Protein AF-A0A7V3RYH8-F1 (afdb_monomer_lite)

pLDDT: mean 81.58, std 12.78, range [50.75, 93.88]

Structure (mmCIF, N/CA/C/O backbone):
data_AF-A0A7V3RYH8-F1
#
_entry.id   AF-A0A7V3RYH8-F1
#
loop_
_atom_site.group_PDB
_atom_site.id
_atom_site.type_symbol
_atom_site.label_atom_id
_atom_site.label_alt_id
_atom_site.label_comp_id
_atom_site.label_asym_id
_atom_site.label_entity_id
_atom_site.label_seq_id
_atom_site.pdbx_PDB_ins_code
_atom_site.Cartn_x
_atom_site.Cartn_y
_atom_site.Cartn_z
_atom_site.occupancy
_atom_site.B_iso_or_equiv
_atom_site.auth_seq_id
_atom_site.auth_comp_id
_atom_site.auth_asym_id
_atom_site.auth_atom_id
_atom_site.pdbx_PDB_model_num
ATOM 1 N N . MET A 1 1 ? -7.842 13.324 9.196 1.00 65.88 1 MET A N 1
ATOM 2 C CA . MET A 1 1 ? -9.217 13.029 8.731 1.00 65.88 1 MET A CA 1
ATOM 3 C C . MET A 1 1 ? -10.017 12.696 9.969 1.00 65.88 1 MET A C 1
ATOM 5 O O . MET A 1 1 ? -9.653 11.739 10.630 1.00 65.88 1 MET A O 1
ATOM 9 N N . LYS A 1 2 ? -11.045 13.474 10.324 1.00 78.69 2 LYS A N 1
ATOM 10 C CA . LYS A 1 2 ? -11.819 13.179 11.536 1.00 78.69 2 LYS A CA 1
ATOM 11 C C . LYS A 1 2 ? -12.736 11.984 11.294 1.00 78.69 2 LYS A C 1
ATOM 13 O O . LYS A 1 2 ? -13.444 11.950 10.291 1.00 78.69 2 LYS A O 1
ATOM 18 N N . ILE A 1 3 ? -12.691 11.003 12.184 1.00 83.62 3 ILE A N 1
ATOM 19 C CA . ILE A 1 3 ? -13.444 9.757 12.084 1.00 83.62 3 ILE A CA 1
ATOM 20 C C . ILE A 1 3 ? -14.217 9.561 13.373 1.00 83.62 3 ILE A C 1
ATOM 22 O O . ILE A 1 3 ? -13.655 9.665 14.457 1.00 83.62 3 ILE A O 1
ATOM 26 N N . ARG A 1 4 ? -15.498 9.235 13.250 1.00 88.62 4 ARG A N 1
ATOM 27 C CA . ARG A 1 4 ? -16.363 8.914 14.379 1.00 88.62 4 ARG A CA 1
ATOM 28 C C . ARG A 1 4 ? -16.656 7.418 14.393 1.00 88.62 4 ARG A C 1
ATOM 30 O O . ARG A 1 4 ? -16.995 6.853 13.356 1.00 88.62 4 ARG A O 1
ATOM 37 N N . CYS A 1 5 ? -16.527 6.7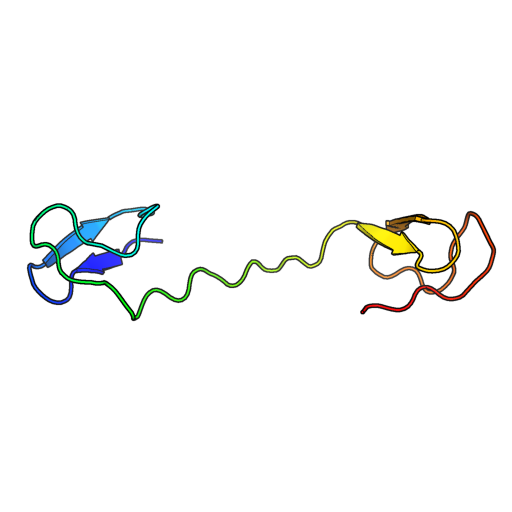73 15.548 1.00 89.75 5 CYS A N 1
ATOM 38 C CA . CYS A 1 5 ? -16.940 5.388 15.729 1.00 89.75 5 CYS A CA 1
ATOM 39 C C . CYS A 1 5 ? -18.457 5.277 15.524 1.00 89.75 5 CYS A C 1
ATOM 41 O O . CYS A 1 5 ? -19.225 5.936 16.223 1.00 89.75 5 CYS A O 1
ATOM 43 N N . GLU A 1 6 ? -18.892 4.429 14.591 1.00 87.94 6 GLU A N 1
ATOM 44 C CA . GLU A 1 6 ? -20.318 4.234 14.285 1.00 87.94 6 GLU A CA 1
ATOM 45 C C . GLU A 1 6 ? -21.088 3.489 15.388 1.00 87.94 6 GLU A C 1
ATOM 47 O O . GLU A 1 6 ? -22.312 3.550 15.412 1.00 87.94 6 GLU A O 1
ATOM 52 N N . ALA A 1 7 ? -20.385 2.827 16.315 1.00 90.25 7 ALA A N 1
ATOM 53 C CA . ALA A 1 7 ? -20.995 2.090 17.419 1.00 90.25 7 ALA A CA 1
ATOM 54 C C . ALA A 1 7 ? -21.185 2.942 18.686 1.00 90.25 7 ALA A C 1
ATOM 56 O O . ALA A 1 7 ? -22.272 2.955 19.254 1.00 90.25 7 ALA A O 1
ATOM 57 N N . CYS A 1 8 ? -20.144 3.652 19.143 1.00 93.88 8 CYS A N 1
ATOM 58 C CA . CYS A 1 8 ? -20.186 4.404 20.409 1.00 93.88 8 CYS A CA 1
ATOM 59 C C . CYS A 1 8 ? -20.108 5.927 20.248 1.00 93.88 8 CYS A C 1
ATOM 61 O O . CYS A 1 8 ? -20.324 6.661 21.207 1.00 93.88 8 CYS A O 1
ATOM 63 N N . GLY A 1 9 ? -19.791 6.424 19.050 1.00 90.00 9 GLY A N 1
ATOM 64 C CA . GLY A 1 9 ? -19.727 7.854 18.775 1.00 90.00 9 GLY A CA 1
ATOM 65 C C . GLY A 1 9 ? -18.415 8.551 19.141 1.00 90.00 9 GLY A C 1
ATOM 66 O O . GLY A 1 9 ? -18.351 9.756 18.915 1.00 90.00 9 GLY A O 1
ATOM 67 N N . THR A 1 10 ? -17.394 7.845 19.642 1.00 91.81 10 THR A N 1
ATOM 68 C CA . THR A 1 10 ? -16.054 8.410 19.906 1.00 91.81 10 THR A CA 1
ATOM 69 C C . THR A 1 10 ? -15.428 8.989 18.638 1.00 91.81 10 THR A C 1
ATOM 71 O O . THR A 1 10 ? -15.504 8.373 17.575 1.00 91.81 10 THR A O 1
ATOM 74 N N . GLU A 1 11 ? -14.795 10.155 18.747 1.00 90.81 11 GLU A N 1
ATOM 75 C CA . GLU A 1 11 ? -14.176 10.877 17.633 1.00 90.81 11 GLU A CA 1
ATOM 76 C C . GLU A 1 11 ? -12.644 10.775 17.664 1.00 90.81 11 GLU A C 1
ATOM 78 O O . GLU A 1 11 ? -12.025 10.845 18.722 1.00 90.81 11 GLU A O 1
ATOM 83 N N . TYR A 1 12 ? -12.033 10.643 16.487 1.00 86.06 12 TYR A N 1
ATOM 84 C CA . TYR A 1 12 ? -10.594 10.482 16.284 1.00 86.06 12 TYR A CA 1
ATOM 85 C C . TYR A 1 12 ? -10.111 11.400 15.167 1.00 86.06 12 TYR A C 1
ATOM 87 O O . TYR A 1 12 ? -10.763 11.506 14.133 1.00 86.06 12 TYR A O 1
ATOM 95 N N . GLU A 1 13 ? -8.941 12.018 15.312 1.00 83.81 13 GLU A N 1
ATOM 96 C CA . GLU A 1 13 ? -8.386 12.894 14.266 1.00 83.81 13 GLU A CA 1
ATOM 97 C C . GLU A 1 13 ? -7.540 12.149 13.223 1.00 83.81 13 GLU A C 1
ATOM 99 O O . GLU A 1 13 ? -7.448 12.596 12.071 1.00 83.81 13 GLU A O 1
ATOM 104 N N . ASN A 1 14 ? -6.942 11.017 13.619 1.00 76.06 14 ASN A N 1
ATOM 105 C CA . ASN A 1 14 ? -6.202 10.099 12.751 1.00 76.06 14 ASN A CA 1
ATOM 106 C C . ASN A 1 14 ? -5.878 8.775 13.489 1.00 76.06 14 ASN A C 1
ATOM 108 O O . ASN A 1 14 ? -4.783 8.637 14.040 1.00 76.06 14 ASN A O 1
ATOM 112 N N . PRO A 1 15 ? -6.811 7.812 13.586 1.00 76.75 15 PRO A N 1
ATOM 113 C CA . PRO A 1 15 ? -6.572 6.599 14.362 1.00 76.75 15 PRO A CA 1
ATOM 114 C C . PRO A 1 15 ? -5.559 5.678 13.661 1.00 76.75 15 PRO A C 1
ATOM 116 O O . PRO A 1 15 ? -5.705 5.360 12.483 1.00 76.75 15 PRO A O 1
ATOM 119 N N . ALA A 1 16 ? -4.541 5.225 14.400 1.00 78.19 16 ALA A N 1
ATOM 120 C CA . ALA A 1 16 ? -3.529 4.283 13.903 1.00 78.19 16 ALA A CA 1
ATOM 121 C C . ALA A 1 16 ? -4.037 2.829 13.816 1.00 78.19 16 ALA A C 1
ATOM 123 O O . ALA A 1 16 ? -3.433 1.997 13.143 1.00 78.19 16 ALA A O 1
ATOM 124 N N . SER A 1 17 ? -5.141 2.517 14.504 1.00 81.50 17 SER A N 1
ATOM 125 C CA . SER A 1 17 ? -5.788 1.205 14.525 1.00 81.50 17 SER A CA 1
ATOM 126 C C . SER A 1 17 ? -7.229 1.320 14.044 1.00 81.50 17 SER A C 1
ATOM 128 O O . SER A 1 17 ? -7.905 2.315 14.289 1.00 81.50 17 SER A O 1
ATOM 130 N N . LEU A 1 18 ? -7.721 0.262 13.402 1.00 83.38 18 LEU A N 1
ATOM 131 C CA . LEU A 1 18 ? -9.127 0.135 13.016 1.00 83.38 18 LEU A CA 1
ATOM 132 C C . LEU A 1 18 ? -10.002 -0.394 14.162 1.00 83.38 18 LEU A C 1
ATOM 134 O O . LEU A 1 18 ? -11.155 -0.733 13.926 1.00 83.38 18 LEU A O 1
ATOM 138 N N . ILE A 1 19 ? -9.472 -0.523 15.379 1.00 89.56 19 ILE A N 1
ATOM 139 C CA . ILE A 1 19 ? -10.222 -0.938 16.569 1.00 89.56 19 ILE A CA 1
ATOM 140 C C . ILE A 1 19 ? -10.409 0.279 17.471 1.00 89.56 19 ILE A C 1
ATOM 142 O O . ILE A 1 19 ? -9.428 0.896 17.877 1.00 89.56 19 ILE A O 1
ATOM 146 N N . CYS A 1 20 ? -11.661 0.608 17.785 1.00 90.62 20 CYS A N 1
ATOM 147 C CA . CYS A 1 20 ? -11.992 1.639 18.760 1.00 90.62 20 CYS A CA 1
ATOM 148 C C . CYS A 1 20 ? -11.539 1.193 20.158 1.00 90.62 20 CYS A C 1
ATOM 150 O O . CYS A 1 20 ? -11.986 0.159 20.647 1.00 90.62 20 CYS A O 1
ATOM 152 N N . ASP A 1 21 ? -10.687 1.976 20.814 1.00 91.31 21 ASP A N 1
ATOM 153 C CA . ASP A 1 21 ? -10.193 1.716 22.173 1.00 91.31 21 ASP A CA 1
ATOM 154 C C . ASP A 1 21 ? -11.268 1.901 23.256 1.00 91.31 21 ASP A C 1
ATOM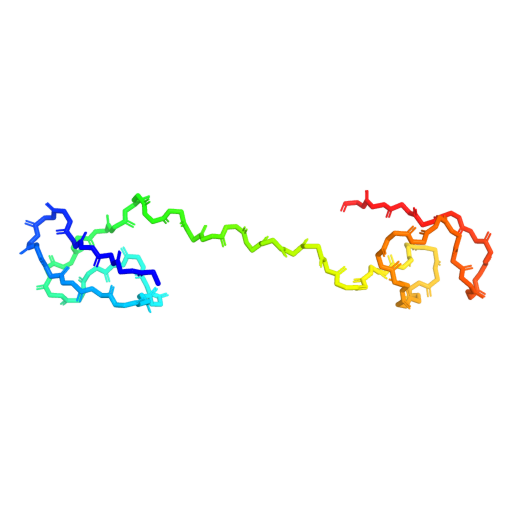 156 O O . ASP A 1 21 ? -11.182 1.283 24.312 1.00 91.31 21 ASP A O 1
ATOM 160 N N . ASN A 1 22 ? -12.317 2.681 22.975 1.00 92.25 22 ASN A N 1
ATOM 161 C CA . ASN A 1 22 ? -13.403 2.916 23.926 1.00 92.25 22 ASN A CA 1
ATOM 162 C C . ASN A 1 22 ? -14.427 1.763 23.978 1.00 92.25 22 ASN A C 1
ATOM 164 O O . ASN A 1 22 ? -14.921 1.417 25.044 1.00 92.25 22 ASN A O 1
ATOM 168 N N . CYS A 1 23 ? -14.782 1.163 22.834 1.00 93.00 23 CYS A N 1
ATOM 169 C CA . CYS A 1 23 ? -15.844 0.139 22.782 1.00 93.00 23 CYS A CA 1
ATOM 170 C C . CYS A 1 23 ? -15.447 -1.185 22.113 1.00 93.00 23 CYS A C 1
ATOM 172 O O . CYS A 1 23 ? -16.266 -2.096 22.028 1.00 93.00 23 CYS A O 1
ATOM 174 N N . GLY A 1 24 ? -14.224 -1.302 21.591 1.00 90.06 24 GLY A N 1
ATOM 175 C CA . GLY A 1 24 ? -13.738 -2.502 20.905 1.00 90.06 24 GLY A CA 1
ATOM 176 C C . GLY A 1 24 ? -14.289 -2.711 19.489 1.00 90.06 24 GLY A C 1
ATOM 177 O O . GLY A 1 24 ? -13.901 -3.665 18.816 1.00 90.06 24 GLY A O 1
ATOM 178 N N . TYR A 1 25 ? -15.173 -1.834 18.998 1.00 90.69 25 TYR A N 1
ATOM 179 C CA . TYR A 1 25 ? -15.744 -1.961 17.658 1.00 90.69 25 TYR A CA 1
ATOM 180 C C . TYR A 1 25 ? -14.678 -1.788 16.568 1.00 90.69 25 TYR A C 1
ATOM 182 O O . TYR A 1 25 ? -13.893 -0.835 16.586 1.00 90.69 25 TYR A O 1
ATOM 190 N N . ARG A 1 26 ? -14.682 -2.686 15.575 1.00 87.75 26 ARG A N 1
ATOM 191 C CA . ARG A 1 26 ? -13.814 -2.584 14.398 1.00 87.75 26 ARG A CA 1
ATOM 192 C C . ARG A 1 26 ? -14.406 -1.599 13.386 1.00 87.75 26 ARG A C 1
ATOM 194 O O . ARG A 1 26 ? -15.369 -1.907 12.692 1.00 87.75 26 ARG A O 1
ATOM 201 N N . MET A 1 27 ? -13.773 -0.443 13.251 1.00 83.25 27 MET A N 1
ATOM 202 C CA . MET A 1 27 ? -14.081 0.616 12.293 1.00 83.25 27 MET A CA 1
ATOM 203 C C . MET A 1 27 ? -13.668 0.186 10.872 1.00 83.25 27 MET A C 1
ATOM 205 O O . MET A 1 27 ? -12.593 0.516 10.383 1.00 83.25 27 MET A O 1
ATOM 209 N N . THR A 1 28 ? -14.513 -0.600 10.201 1.00 69.44 28 THR A N 1
ATOM 210 C CA . THR A 1 28 ? -14.226 -1.198 8.877 1.00 69.44 28 THR A CA 1
ATOM 211 C C . THR A 1 28 ? -14.397 -0.238 7.696 1.00 69.44 28 THR A C 1
ATOM 213 O O . THR A 1 28 ? -13.904 -0.516 6.604 1.00 69.44 28 THR A O 1
ATOM 216 N N . ARG A 1 29 ? -15.075 0.900 7.893 1.00 64.56 29 ARG A N 1
ATOM 217 C CA . ARG A 1 29 ? -15.333 1.892 6.833 1.00 64.56 29 ARG A CA 1
ATOM 218 C C . ARG A 1 29 ? -14.229 2.925 6.663 1.00 64.56 29 ARG A C 1
ATOM 220 O O . ARG A 1 29 ? -14.277 3.710 5.717 1.00 64.56 29 ARG A O 1
ATOM 227 N N . ILE A 1 30 ? -13.222 2.912 7.536 1.00 60.84 30 ILE A N 1
ATOM 228 C CA . ILE A 1 30 ? -11.995 3.652 7.279 1.00 60.84 30 ILE A CA 1
ATOM 229 C C . ILE A 1 30 ? -11.247 2.861 6.216 1.00 60.84 30 ILE A C 1
ATOM 231 O O . ILE A 1 30 ? -10.430 1.992 6.513 1.00 60.84 30 ILE A O 1
ATOM 235 N N . ARG A 1 31 ? -11.517 3.164 4.946 1.00 55.66 31 ARG A N 1
ATOM 236 C CA . ARG A 1 31 ? -10.446 3.017 3.972 1.00 55.66 31 ARG A CA 1
ATOM 237 C C . ARG A 1 31 ? -9.376 3.989 4.469 1.00 55.66 31 ARG A C 1
ATOM 239 O O . ARG A 1 31 ? -9.680 5.185 4.503 1.00 55.66 31 ARG A O 1
ATOM 246 N N . PRO A 1 32 ? -8.177 3.539 4.901 1.00 56.28 32 PRO A N 1
ATOM 247 C CA . PRO A 1 32 ? -7.070 4.482 4.942 1.00 56.28 32 PRO A CA 1
ATOM 248 C C . PRO A 1 32 ? -7.083 5.176 3.577 1.00 56.28 32 PRO A C 1
ATOM 250 O O . PRO A 1 32 ? -7.433 4.503 2.593 1.00 56.28 32 PRO A O 1
ATOM 253 N N . PRO A 1 33 ? -6.804 6.489 3.476 1.00 53.25 33 PRO A N 1
ATOM 254 C CA . PRO A 1 33 ? -6.490 7.040 2.171 1.00 53.25 33 PRO A CA 1
ATOM 255 C C . PRO A 1 33 ? -5.438 6.086 1.623 1.00 53.25 33 PRO A C 1
ATOM 257 O O . PRO A 1 33 ? -4.374 5.930 2.225 1.00 53.25 33 PRO A O 1
ATOM 260 N N . LYS A 1 34 ? -5.821 5.297 0.610 1.00 50.75 34 LYS A N 1
ATOM 261 C CA . LYS A 1 34 ? -4.892 4.461 -0.129 1.00 50.75 34 LYS A CA 1
ATOM 262 C C . LYS A 1 34 ? -3.930 5.517 -0.592 1.00 50.75 34 LYS A C 1
ATOM 264 O O . LYS A 1 34 ? -4.380 6.383 -1.344 1.00 50.75 34 LYS A O 1
ATOM 269 N N . GLY A 1 35 ? -2.759 5.568 0.048 1.00 51.16 35 GLY A N 1
ATOM 270 C CA . GLY A 1 35 ? -1.853 6.682 -0.119 1.00 51.16 35 GLY A CA 1
ATOM 271 C C . GLY A 1 35 ? -1.826 6.946 -1.605 1.00 51.16 35 GLY A C 1
ATOM 272 O O . GLY A 1 35 ? -1.726 6.004 -2.396 1.00 51.16 35 GLY A O 1
ATOM 273 N N . GLU A 1 36 ? -2.036 8.190 -2.000 1.00 53.66 36 GLU A N 1
ATOM 274 C CA . GLU A 1 36 ? -1.629 8.625 -3.322 1.00 53.66 36 GLU A CA 1
ATOM 275 C C . GLU A 1 36 ? -0.098 8.552 -3.322 1.00 53.66 36 GLU A C 1
ATOM 277 O O . GLU A 1 36 ? 0.613 9.547 -3.353 1.00 53.66 36 GLU A O 1
ATOM 282 N N . GLU A 1 37 ? 0.43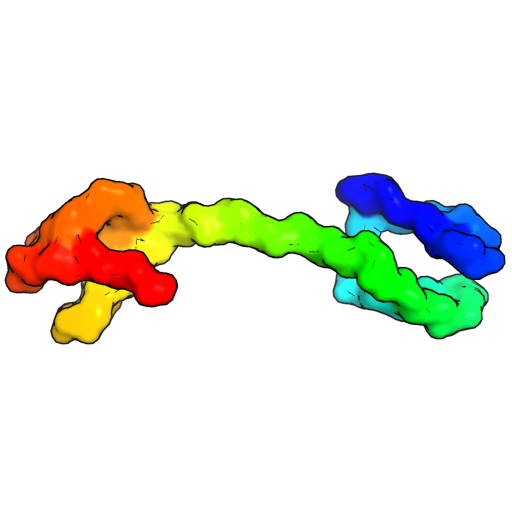3 7.336 -3.206 1.00 56.97 37 GLU A N 1
ATOM 283 C CA . GLU A 1 37 ? 1.775 6.985 -3.569 1.00 56.97 37 GLU A CA 1
ATOM 284 C C . GLU A 1 37 ? 1.751 6.963 -5.091 1.00 56.97 37 GLU A C 1
ATOM 286 O O . GLU A 1 37 ? 1.744 5.932 -5.749 1.00 56.97 37 GLU A O 1
ATOM 291 N N . ASN A 1 38 ? 1.724 8.151 -5.684 1.00 58.31 38 ASN A N 1
ATOM 292 C CA . ASN A 1 38 ? 2.633 8.344 -6.790 1.00 58.31 38 ASN A CA 1
ATOM 293 C C . ASN A 1 38 ? 3.998 8.430 -6.114 1.00 58.31 38 ASN A C 1
ATOM 295 O O . ASN A 1 38 ? 4.348 9.512 -5.634 1.00 58.31 38 ASN A O 1
ATOM 299 N N . PRO A 1 39 ? 4.738 7.312 -5.954 1.00 68.50 39 PRO A N 1
ATOM 300 C CA . PRO A 1 39 ? 6.028 7.396 -5.310 1.00 68.50 39 PRO A CA 1
ATOM 301 C C . PRO A 1 39 ? 6.839 8.380 -6.144 1.00 68.50 39 PRO A C 1
ATOM 303 O O . PRO A 1 39 ? 6.912 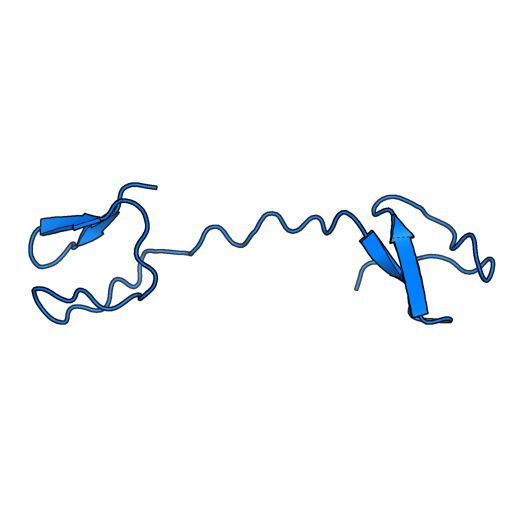8.233 -7.359 1.00 68.50 39 PRO A O 1
ATOM 306 N N . GLU A 1 40 ? 7.432 9.403 -5.530 1.00 80.00 40 GLU A N 1
ATOM 307 C CA . GLU A 1 40 ? 8.231 10.394 -6.270 1.00 80.00 40 GLU A CA 1
ATOM 308 C C . GLU A 1 40 ? 9.314 9.711 -7.126 1.00 80.00 40 GLU A C 1
ATOM 310 O O . GLU A 1 40 ? 9.749 10.233 -8.159 1.00 80.00 40 GLU A O 1
ATOM 315 N N . PHE A 1 41 ? 9.704 8.497 -6.719 1.00 84.12 41 PHE A N 1
ATOM 316 C CA . PHE A 1 41 ? 10.628 7.635 -7.421 1.00 84.12 41 PHE A CA 1
ATOM 317 C C . PHE A 1 41 ? 10.160 6.179 -7.494 1.00 84.12 41 PHE A C 1
ATOM 319 O O . PHE A 1 41 ? 9.737 5.591 -6.505 1.00 84.12 41 PHE A O 1
ATOM 326 N N . VAL A 1 42 ? 10.379 5.560 -8.647 1.00 87.31 42 VAL A N 1
ATOM 327 C CA . VAL A 1 42 ? 10.235 4.124 -8.897 1.00 87.31 42 VAL A CA 1
ATOM 328 C C . VAL A 1 42 ? 11.608 3.473 -9.031 1.00 87.31 42 VAL A C 1
ATOM 330 O O . VAL A 1 42 ? 12.596 4.131 -9.358 1.00 87.31 42 VAL A O 1
ATOM 333 N N . ARG A 1 43 ? 11.707 2.167 -8.786 1.00 88.88 43 ARG A N 1
ATOM 334 C CA . ARG A 1 43 ? 12.940 1.414 -9.056 1.00 88.88 43 ARG A CA 1
ATOM 335 C C . ARG A 1 43 ? 12.898 0.838 -10.464 1.00 88.88 43 ARG A C 1
ATOM 337 O O . ARG A 1 43 ? 11.919 0.212 -10.852 1.00 88.88 43 ARG A O 1
ATOM 344 N N . CYS A 1 44 ? 13.974 1.019 -11.224 1.00 90.31 44 CYS A N 1
ATOM 345 C CA . CYS A 1 44 ? 14.137 0.340 -12.503 1.00 90.31 44 CYS A CA 1
ATOM 346 C C . CYS A 1 44 ? 14.256 -1.171 -12.263 1.00 90.31 44 CYS A C 1
ATOM 348 O O . CYS A 1 44 ? 15.165 -1.609 -11.564 1.00 90.31 44 CYS A O 1
ATOM 350 N N . ILE A 1 45 ? 13.384 -1.971 -12.879 1.00 88.25 45 ILE A N 1
ATOM 351 C CA . ILE A 1 45 ? 13.385 -3.436 -12.721 1.00 88.25 45 ILE A CA 1
ATOM 352 C C . ILE A 1 45 ? 14.681 -4.058 -13.275 1.0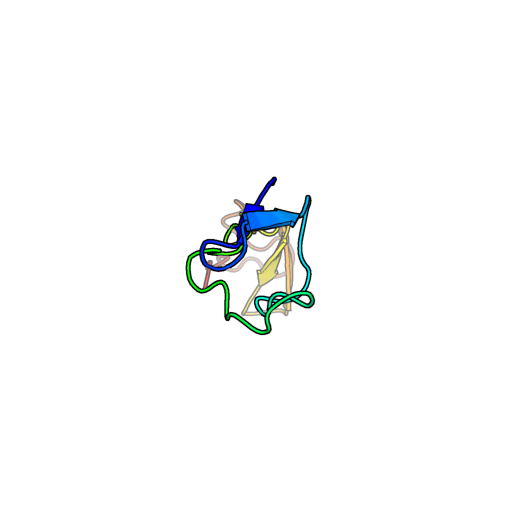0 88.25 45 ILE A C 1
ATOM 354 O O . ILE A 1 45 ? 15.140 -5.079 -12.774 1.00 88.25 45 ILE A O 1
ATOM 358 N N . LYS A 1 46 ? 15.311 -3.423 -14.275 1.00 90.00 46 LYS A N 1
ATOM 359 C CA . LYS A 1 46 ? 16.519 -3.945 -14.927 1.00 90.00 46 LYS A CA 1
ATOM 360 C C . LYS A 1 46 ? 17.803 -3.731 -14.127 1.00 90.00 46 LYS A C 1
ATOM 362 O O . LYS A 1 46 ? 18.634 -4.627 -14.082 1.00 90.00 46 LYS A O 1
ATOM 367 N N . CYS A 1 47 ? 18.003 -2.544 -13.552 1.00 92.81 47 CYS A N 1
ATOM 368 C CA . CYS A 1 47 ? 19.260 -2.203 -12.866 1.00 92.81 47 CYS A CA 1
ATOM 369 C C . CYS A 1 47 ? 19.096 -1.791 -11.397 1.00 92.81 47 CYS A C 1
ATOM 371 O O . CYS A 1 47 ? 20.085 -1.517 -10.728 1.00 92.81 47 CYS A O 1
ATOM 373 N N . GLY A 1 48 ? 17.867 -1.698 -10.888 1.00 88.69 48 GLY A N 1
ATOM 374 C CA . GLY A 1 48 ? 17.583 -1.293 -9.509 1.00 88.69 48 GLY A CA 1
ATOM 375 C C . GLY A 1 48 ? 17.725 0.208 -9.233 1.00 88.69 48 GLY A C 1
ATOM 376 O O . GLY A 1 48 ? 17.448 0.642 -8.114 1.00 88.69 48 GLY A O 1
ATOM 377 N N . ALA A 1 49 ? 18.116 1.017 -10.225 1.00 90.88 49 ALA A N 1
ATOM 378 C CA . ALA A 1 49 ? 18.287 2.456 -10.049 1.00 90.88 49 ALA A CA 1
ATOM 379 C C . ALA A 1 49 ? 16.976 3.137 -9.630 1.00 90.88 49 ALA A C 1
ATOM 381 O O . ALA A 1 49 ? 15.897 2.805 -10.124 1.00 90.88 49 ALA A O 1
ATOM 382 N N . ARG A 1 50 ? 17.083 4.128 -8.742 1.00 90.62 50 ARG A N 1
ATOM 383 C CA . ARG A 1 50 ? 15.961 4.969 -8.319 1.00 90.62 50 ARG A CA 1
ATOM 384 C C . ARG A 1 50 ? 15.695 6.030 -9.392 1.00 90.62 50 ARG A C 1
ATOM 386 O O . ARG A 1 50 ? 16.506 6.930 -9.582 1.00 90.62 50 ARG A O 1
ATOM 393 N N . VAL A 1 51 ? 14.572 5.921 -10.093 1.00 91.00 51 VAL A N 1
ATOM 394 C CA . VAL A 1 51 ? 14.180 6.785 -11.213 1.00 91.00 51 VAL A CA 1
ATOM 395 C C . VAL A 1 51 ? 12.958 7.609 -10.830 1.00 91.00 51 VAL A C 1
ATOM 397 O O . VAL A 1 51 ? 12.051 7.098 -10.191 1.00 91.00 51 VAL A O 1
ATOM 400 N N . LYS A 1 52 ? 12.916 8.889 -11.206 1.00 87.75 52 LYS A N 1
ATOM 401 C CA . LYS A 1 52 ? 11.769 9.759 -10.914 1.00 87.75 52 LYS A CA 1
ATOM 402 C C . LYS A 1 52 ? 10.503 9.247 -11.613 1.00 87.75 52 LYS A C 1
ATOM 404 O O . LYS A 1 52 ? 10.557 8.892 -12.792 1.00 87.75 52 LYS A O 1
ATOM 409 N N . TRP A 1 53 ? 9.376 9.228 -10.908 1.00 82.06 53 TRP A N 1
ATOM 410 C CA . TRP A 1 53 ? 8.089 8.838 -11.488 1.00 82.06 53 TRP A CA 1
ATOM 411 C C . TRP A 1 53 ? 7.703 9.785 -12.633 1.00 82.06 53 TRP A C 1
ATOM 413 O O . TRP A 1 53 ? 7.908 10.997 -12.547 1.00 82.06 53 TRP A O 1
ATOM 423 N N . GLY A 1 54 ? 7.228 9.224 -13.746 1.00 82.25 54 GLY A N 1
ATOM 424 C CA . GLY A 1 54 ? 6.967 9.947 -14.996 1.00 82.25 54 GLY A CA 1
ATOM 425 C C . GLY A 1 54 ? 8.088 9.861 -16.046 1.00 82.25 54 GLY A C 1
ATOM 426 O O . GLY A 1 54 ? 7.846 10.166 -17.214 1.00 82.25 54 GLY A O 1
ATOM 427 N N . GLN A 1 55 ? 9.298 9.414 -15.692 1.00 86.38 55 GLN A N 1
ATOM 428 C CA . GLN A 1 55 ? 10.375 9.189 -16.667 1.00 86.38 55 GLN A CA 1
ATOM 429 C C . GLN A 1 55 ? 10.126 7.911 -17.474 1.00 86.38 55 GLN A C 1
ATOM 431 O O . GLN A 1 55 ? 9.914 6.846 -16.904 1.00 86.38 55 GLN A O 1
ATOM 436 N N . LYS A 1 56 ? 10.184 8.001 -18.809 1.00 88.00 56 LYS A N 1
ATOM 437 C CA . LYS A 1 56 ? 9.982 6.842 -19.700 1.00 88.00 56 LYS A CA 1
ATOM 438 C C . LYS A 1 56 ? 11.218 5.950 -19.803 1.00 88.00 56 LYS A C 1
ATOM 440 O O . LYS A 1 56 ? 11.077 4.749 -20.002 1.00 88.00 56 LYS A O 1
ATOM 445 N N . VAL A 1 57 ? 12.411 6.530 -19.676 1.00 92.44 57 VAL A N 1
ATOM 446 C CA . VAL A 1 57 ? 13.701 5.857 -19.883 1.00 92.44 57 VAL A CA 1
ATOM 447 C C . VAL A 1 57 ? 14.548 5.999 -18.623 1.00 92.44 57 VAL A C 1
ATOM 449 O O . VAL A 1 57 ? 14.626 7.074 -18.031 1.00 92.44 57 VAL A O 1
ATOM 452 N N . CYS A 1 58 ? 15.179 4.911 -18.194 1.00 93.19 58 CYS A N 1
ATOM 453 C CA . CYS A 1 58 ? 16.073 4.903 -17.052 1.00 93.19 58 CYS A CA 1
ATOM 454 C C . CYS A 1 58 ? 17.391 5.605 -17.421 1.00 93.19 58 CYS A C 1
ATOM 456 O O . CYS A 1 58 ? 18.098 5.122 -18.307 1.00 93.19 58 CYS A O 1
ATOM 458 N N . PRO A 1 59 ? 17.792 6.678 -16.714 1.00 92.00 59 PRO A N 1
ATOM 459 C CA . PRO A 1 59 ? 19.031 7.401 -17.018 1.00 92.00 59 PRO A CA 1
ATOM 460 C C . PRO A 1 59 ? 20.300 6.598 -16.700 1.00 92.00 59 PRO A C 1
ATOM 462 O O . PRO A 1 59 ? 21.387 6.989 -17.105 1.00 92.00 59 PRO A O 1
ATOM 465 N N . ASN A 1 60 ? 20.183 5.494 -15.957 1.00 93.62 60 ASN A N 1
ATOM 466 C CA . ASN A 1 60 ? 21.325 4.673 -15.566 1.00 93.62 60 ASN A CA 1
ATOM 467 C C . ASN A 1 60 ? 21.632 3.564 -16.583 1.00 93.62 60 ASN A C 1
ATOM 469 O O . ASN A 1 60 ? 22.796 3.296 -16.854 1.00 93.62 60 ASN A O 1
ATOM 473 N N . CYS A 1 61 ? 20.605 2.919 -17.143 1.00 93.69 61 CYS A N 1
ATOM 474 C CA . CYS A 1 61 ? 20.786 1.744 -18.002 1.00 93.69 61 CYS A CA 1
ATOM 475 C C . CYS A 1 61 ? 20.168 1.871 -19.402 1.00 93.69 61 CYS A C 1
ATOM 477 O O . CYS A 1 61 ? 20.300 0.938 -20.192 1.00 93.69 61 CYS A O 1
ATOM 479 N N . GLY A 1 62 ? 19.484 2.981 -19.701 1.00 91.44 62 GLY A N 1
ATOM 480 C CA . GLY A 1 62 ? 18.876 3.257 -21.007 1.00 91.44 62 GLY A CA 1
ATOM 481 C C . GLY A 1 62 ? 17.596 2.474 -21.312 1.00 91.44 62 GLY A C 1
ATOM 482 O O . GLY A 1 62 ? 17.030 2.636 -22.388 1.00 91.44 62 GLY A O 1
ATOM 483 N N . ASP A 1 63 ? 17.127 1.636 -20.387 1.00 91.81 63 ASP A N 1
ATOM 484 C CA . ASP A 1 63 ? 15.938 0.802 -20.584 1.00 91.81 63 ASP A CA 1
ATOM 485 C C . ASP A 1 63 ? 14.643 1.536 -20.215 1.00 91.81 63 ASP A C 1
ATOM 487 O O . ASP A 1 63 ? 14.665 2.535 -19.491 1.00 91.81 63 ASP A O 1
ATOM 491 N N . LEU A 1 64 ? 13.499 1.041 -20.685 1.00 90.25 64 LEU A N 1
ATOM 492 C CA . LEU A 1 64 ? 12.208 1.661 -20.408 1.00 90.25 64 LEU A CA 1
ATOM 493 C C . LEU A 1 64 ? 11.770 1.387 -18.966 1.00 90.25 64 LEU A C 1
ATOM 495 O O . LEU A 1 64 ? 11.745 0.249 -18.495 1.00 90.25 64 LEU A O 1
ATOM 499 N N . VAL A 1 65 ? 11.372 2.444 -18.263 1.00 87.94 65 VAL A N 1
ATOM 500 C CA . VAL A 1 65 ? 10.831 2.337 -16.906 1.00 87.94 65 VAL A CA 1
ATOM 501 C C . VAL A 1 65 ? 9.391 1.845 -17.005 1.00 87.94 65 VAL A C 1
ATOM 503 O O . VAL A 1 65 ? 8.533 2.520 -17.572 1.00 87.94 65 VAL A O 1
ATOM 506 N N . ARG A 1 66 ? 9.123 0.657 -16.458 1.00 78.88 66 ARG A N 1
ATOM 507 C CA . ARG A 1 66 ? 7.769 0.104 -16.348 1.00 78.88 66 ARG A CA 1
ATOM 508 C C . ARG A 1 66 ? 7.237 0.315 -14.935 1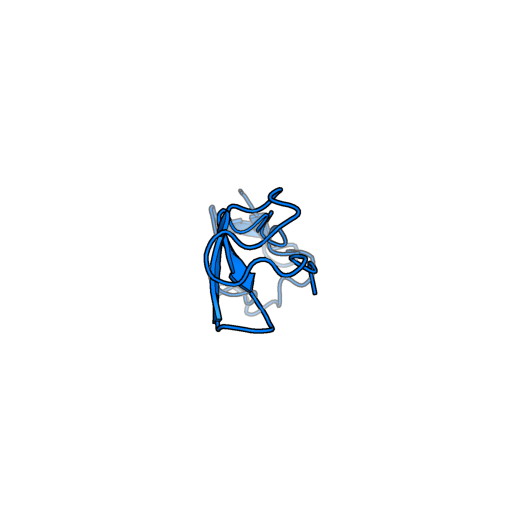.00 78.88 66 ARG A C 1
ATOM 510 O O . ARG A 1 66 ? 7.899 -0.063 -13.972 1.00 78.88 66 ARG A O 1
ATOM 517 N N . TYR A 1 67 ? 6.061 0.931 -14.838 1.00 69.00 67 TYR A N 1
ATOM 518 C CA . TYR A 1 67 ? 5.295 1.054 -13.599 1.00 69.00 67 TYR A CA 1
ATOM 519 C C . TYR A 1 67 ? 4.614 -0.297 -13.364 1.00 69.00 67 TYR A C 1
ATOM 521 O O . TYR A 1 67 ? 3.726 -0.670 -14.131 1.00 69.00 67 TYR A O 1
ATOM 529 N N . GLY A 1 68 ? 5.144 -1.071 -12.418 1.00 58.75 68 GLY A N 1
ATOM 530 C CA . GLY A 1 68 ? 4.562 -2.336 -11.966 1.00 58.75 68 GLY A CA 1
ATOM 531 C C . GLY A 1 68 ? 3.615 -2.122 -10.803 1.00 58.75 68 GLY A C 1
ATOM 532 O O . GLY A 1 68 ? 3.826 -1.128 -10.072 1.00 58.75 68 GLY A O 1
#

Sequence (68 aa):
MKIRCEACGTEYENPASLICDNCGYRMTRIRPPKGEENPEFVRCIKCGARVKWGQKVCPNCGDLVRYG

Secondary structure (DSSP, 8-state):
--EE-TTT--EESS-SSSB-TTT--B-TT----------SEEE-TTT--EEETT-SB-TTT-PBPP--

Foldseek 3Di:
DWDADPPPGDIDPDDPAQADPVPRDRVPPPPPPPPPPPPQWDAAPPPRDTHGRPDQADPPPRHGRDDD

Radius of gyration: 19.9 Å; chains: 1; bounding box: 42×17×45 Å